Protein AF-A0A7C4UZ55-F1 (afdb_monomer)

Solvent-accessible surface area (backbone atoms only — not comparable to full-atom values): 4082 Å² total; per-residue (Å²): 138,90,82,85,80,86,74,71,98,70,73,94,71,45,76,51,72,55,95,68,41,74,78,59,68,85,52,85,78,51,44,64,78,58,95,82,61,61,54,66,58,56,49,52,53,50,51,53,53,51,48,52,52,51,57,58,66,71,76,114

Foldseek 3Di:
DDDDPDDDPDDPAAEQDDDVSVVVPPPPRYHDPDPDDDPVVVVVVVVVVVVVVVVVVVVD

Sequence (60 aa):
GCTVRGLPSEFRDTYVIGPRRGELKGLEDAVFPAPGGDMMLTGCFGLLKAWSFRAAALHV

Radius of gyration: 15.0 Å; Cα contacts (8 Å, |Δi|>4): 23; chains: 1; bounding box: 34×30×32 Å

Mean predicted aligned error: 12.33 Å

pLDDT: mean 73.84, std 10.48, range [44.88, 88.75]

Secondary structure (DSSP, 8-state):
--------S--S-EE--STTGGGGTT-TTEE-S-TT--HHHHHHHHHHHHHHHHHHHT--

Structure (mmCIF, N/CA/C/O backbone):
data_AF-A0A7C4UZ55-F1
#
_entry.id   AF-A0A7C4UZ55-F1
#
loop_
_atom_site.group_PDB
_atom_site.id
_atom_site.type_symbol
_atom_site.label_atom_id
_atom_site.label_alt_id
_atom_site.label_comp_id
_atom_site.label_asym_id
_atom_site.label_entity_id
_atom_site.label_seq_id
_atom_site.pdbx_PDB_ins_code
_atom_site.Cartn_x
_atom_site.Cartn_y
_atom_site.Cartn_z
_atom_site.occupancy
_atom_site.B_iso_or_equiv
_atom_site.auth_seq_id
_atom_site.auth_comp_id
_atom_site.auth_asym_id
_atom_site.auth_atom_id
_atom_site.pdbx_PDB_model_num
ATOM 1 N N . GLY A 1 1 ? -14.472 -6.957 -14.548 1.00 44.88 1 GLY A N 1
ATOM 2 C CA . GLY A 1 1 ? -13.835 -7.313 -13.266 1.00 44.88 1 GLY A CA 1
ATOM 3 C C . GLY A 1 1 ? -12.951 -8.517 -13.490 1.00 44.88 1 GLY A C 1
ATOM 4 O O . GLY A 1 1 ? -13.344 -9.382 -14.261 1.00 44.88 1 GLY A O 1
ATOM 5 N N . CYS A 1 2 ? -11.767 -8.555 -12.884 1.00 53.94 2 CYS A N 1
ATOM 6 C CA . CYS A 1 2 ? -10.876 -9.712 -12.971 1.00 53.94 2 CYS A CA 1
ATOM 7 C C . C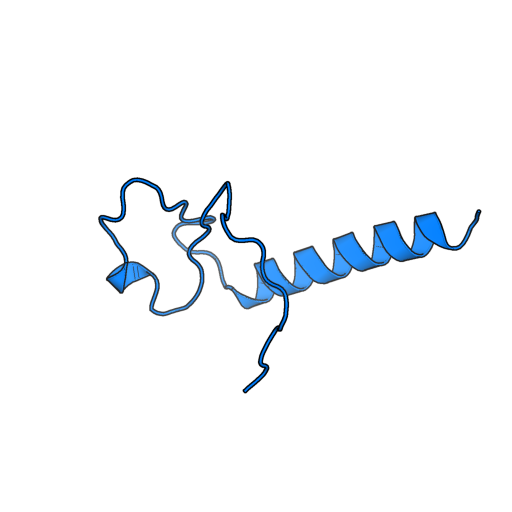YS A 1 2 ? -11.182 -10.672 -11.820 1.00 53.94 2 CYS A C 1
ATOM 9 O O . CYS A 1 2 ? -11.209 -10.257 -10.664 1.00 53.94 2 CYS A O 1
ATOM 11 N N . THR A 1 3 ? -11.403 -11.945 -12.136 1.00 63.38 3 THR A N 1
ATOM 12 C CA . THR A 1 3 ? -11.587 -13.007 -11.143 1.00 63.38 3 THR A CA 1
ATOM 13 C C . THR A 1 3 ? -10.330 -13.859 -11.116 1.00 63.38 3 THR A C 1
ATOM 15 O O . THR A 1 3 ? -10.004 -14.511 -12.106 1.00 63.38 3 THR A O 1
ATOM 18 N N 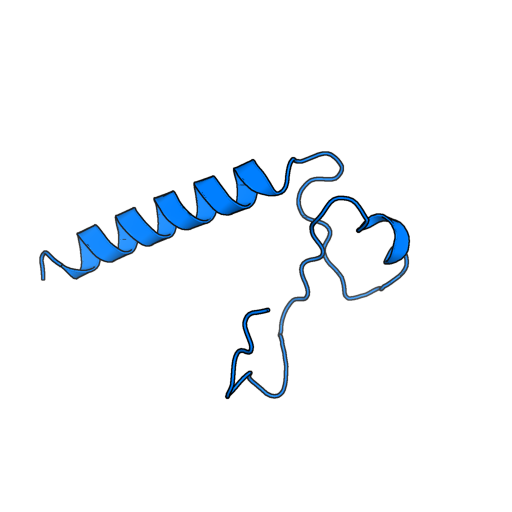. VAL A 1 4 ? -9.628 -13.865 -9.986 1.00 69.75 4 VAL A N 1
ATOM 19 C CA . VAL A 1 4 ? -8.502 -14.774 -9.751 1.00 69.75 4 VAL A CA 1
ATOM 20 C C . VAL A 1 4 ? -9.059 -16.081 -9.185 1.00 69.75 4 VAL A C 1
ATOM 22 O O . VAL A 1 4 ? -9.823 -16.060 -8.222 1.00 69.75 4 VAL A O 1
ATOM 25 N N . ARG A 1 5 ? -8.709 -17.218 -9.795 1.00 78.69 5 ARG A N 1
ATOM 26 C CA . ARG A 1 5 ? -9.061 -18.563 -9.306 1.00 78.69 5 ARG A CA 1
ATOM 27 C C . ARG A 1 5 ? -7.827 -19.215 -8.681 1.00 78.69 5 ARG A C 1
ATOM 29 O O . ARG A 1 5 ? -6.730 -19.021 -9.190 1.00 78.69 5 ARG A O 1
ATOM 36 N N . GLY A 1 6 ? -8.015 -19.996 -7.615 1.00 78.19 6 GLY A N 1
ATOM 37 C CA . GLY A 1 6 ? -6.917 -20.692 -6.926 1.00 78.19 6 GLY A CA 1
ATOM 38 C C . GLY A 1 6 ? -6.162 -19.827 -5.914 1.00 78.19 6 GLY A C 1
ATOM 39 O O . GLY A 1 6 ? -4.954 -19.972 -5.766 1.00 78.19 6 GLY A O 1
ATOM 40 N N . LEU A 1 7 ? -6.857 -18.905 -5.243 1.00 70.88 7 LEU A N 1
ATOM 41 C CA . LEU A 1 7 ? -6.273 -18.170 -4.125 1.00 70.88 7 LEU A CA 1
ATOM 42 C C . LEU A 1 7 ? -5.972 -19.145 -2.971 1.00 70.88 7 LEU A C 1
ATOM 44 O O . LEU A 1 7 ? -6.762 -20.066 -2.741 1.00 70.88 7 LEU A O 1
ATOM 48 N N . PRO A 1 8 ? -4.842 -18.972 -2.268 1.00 72.94 8 PRO A N 1
ATOM 49 C CA . PRO A 1 8 ? -4.542 -19.757 -1.078 1.00 72.94 8 PRO A CA 1
ATOM 50 C C . PRO A 1 8 ? -5.644 -19.571 -0.026 1.00 72.94 8 PRO A C 1
ATOM 52 O O . PRO A 1 8 ? -6.303 -18.532 0.017 1.00 72.94 8 PRO A O 1
ATOM 55 N N . SER A 1 9 ? -5.842 -20.584 0.821 1.00 74.38 9 SER A N 1
ATOM 56 C CA . SER A 1 9 ? -6.860 -20.552 1.880 1.00 74.38 9 SER A CA 1
ATOM 57 C C . SER A 1 9 ? -6.584 -19.487 2.939 1.00 74.38 9 SER A C 1
ATOM 59 O O . SER A 1 9 ? -7.513 -19.053 3.610 1.00 74.38 9 SER A O 1
ATOM 61 N N . GLU A 1 10 ? -5.326 -19.058 3.074 1.00 71.12 10 GLU A N 1
ATOM 62 C CA . GLU A 1 10 ? -4.901 -18.043 4.032 1.00 71.12 10 GLU A CA 1
ATOM 63 C C . GLU A 1 10 ? -3.908 -17.066 3.396 1.00 71.12 10 GLU A C 1
ATOM 65 O O . GLU A 1 10 ? -2.975 -17.459 2.687 1.00 71.12 10 GLU A O 1
ATOM 70 N N . PHE A 1 11 ? -4.098 -15.779 3.683 1.00 69.00 11 PHE A N 1
ATOM 71 C CA . PHE A 1 11 ? -3.132 -14.727 3.386 1.00 69.00 11 PHE A CA 1
ATOM 72 C C . PHE A 1 11 ? -2.398 -14.391 4.677 1.00 69.00 11 PHE A C 1
ATOM 74 O O . PHE A 1 11 ? -3.030 -13.998 5.651 1.00 69.00 11 PHE A O 1
ATOM 81 N N . ARG A 1 12 ? -1.070 -14.556 4.684 1.00 74.25 12 ARG A N 1
ATOM 82 C CA . ARG A 1 12 ? -0.241 -14.283 5.870 1.00 74.25 12 ARG A CA 1
ATOM 83 C C . ARG A 1 12 ? -0.304 -12.828 6.321 1.00 74.25 12 ARG A C 1
ATOM 85 O O . ARG A 1 12 ? -0.303 -12.578 7.514 1.00 74.25 12 ARG A O 1
ATOM 92 N N . ASP A 1 13 ? -0.374 -11.906 5.366 1.00 78.88 13 ASP A N 1
ATOM 93 C CA . ASP A 1 13 ? -0.403 -10.472 5.618 1.00 78.88 13 ASP A CA 1
ATOM 94 C C . ASP A 1 13 ? -1.495 -9.829 4.760 1.00 78.88 13 ASP A C 1
ATOM 96 O O . ASP A 1 13 ? -1.567 -10.058 3.546 1.00 78.88 13 ASP A O 1
ATOM 100 N N . THR A 1 14 ? -2.333 -9.000 5.382 1.00 80.88 14 THR A N 1
ATOM 101 C CA . THR A 1 14 ? -3.380 -8.247 4.684 1.00 80.88 14 THR A CA 1
ATOM 102 C C . THR A 1 14 ? -2.954 -6.792 4.543 1.00 80.88 14 THR A C 1
ATOM 104 O O . THR A 1 14 ? -2.891 -6.053 5.522 1.00 80.88 14 THR A O 1
ATOM 107 N N . TYR A 1 15 ? -2.682 -6.356 3.313 1.00 81.50 15 TYR A N 1
ATOM 108 C CA . TYR A 1 15 ? -2.318 -4.969 3.016 1.00 81.50 15 TYR A CA 1
ATOM 109 C C . TYR A 1 15 ? -3.507 -4.209 2.431 1.00 81.50 15 TYR A C 1
ATOM 111 O O . TYR A 1 15 ? -4.035 -4.573 1.378 1.00 81.50 15 TYR A O 1
ATOM 119 N N . VAL A 1 16 ? -3.909 -3.123 3.089 1.00 80.88 16 VAL A N 1
ATOM 120 C CA . VAL A 1 16 ? -5.076 -2.327 2.702 1.00 80.88 16 VAL A CA 1
ATOM 121 C C . VAL A 1 16 ? -4.642 -1.064 1.969 1.00 80.88 16 VAL A C 1
ATOM 123 O O . VAL A 1 16 ? -3.970 -0.187 2.514 1.00 80.88 16 VAL A O 1
ATOM 126 N N . ILE A 1 17 ? -5.078 -0.951 0.718 1.00 78.06 17 ILE A N 1
ATOM 127 C CA . ILE A 1 17 ? -4.716 0.133 -0.196 1.00 78.06 17 ILE A CA 1
ATOM 128 C C . ILE A 1 17 ? -5.951 0.712 -0.895 1.00 78.06 17 ILE A C 1
ATOM 130 O O . ILE A 1 17 ? -7.014 0.098 -0.935 1.00 78.06 17 ILE A O 1
ATOM 134 N N . GLY A 1 18 ? -5.800 1.909 -1.466 1.00 74.88 18 GLY A N 1
ATOM 135 C CA . GLY A 1 18 ? -6.828 2.571 -2.273 1.00 74.88 18 GLY A CA 1
ATOM 136 C C . GLY A 1 18 ? -7.514 3.768 -1.607 1.00 74.88 18 GLY A C 1
ATOM 137 O O . GLY A 1 18 ? -7.257 4.077 -0.437 1.00 74.88 18 GLY A O 1
ATOM 138 N N . PRO A 1 19 ? -8.361 4.491 -2.362 1.00 73.06 19 PRO A N 1
ATOM 139 C CA . PRO A 1 19 ? -8.915 5.784 -1.950 1.00 73.06 19 PRO A CA 1
ATOM 140 C C . PRO A 1 19 ? -9.888 5.676 -0.768 1.00 73.06 19 PRO A C 1
ATOM 142 O O . PRO A 1 19 ? -9.936 6.571 0.069 1.00 73.06 19 PRO A O 1
ATOM 145 N N . ARG A 1 20 ? -10.609 4.553 -0.651 1.00 80.50 20 ARG A N 1
ATOM 146 C CA . ARG A 1 20 ? -11.586 4.293 0.422 1.00 80.50 20 ARG A CA 1
ATOM 147 C C . ARG A 1 20 ? -11.029 3.460 1.584 1.00 80.50 20 ARG A C 1
ATOM 149 O O . ARG A 1 20 ? -11.788 3.044 2.450 1.00 80.50 20 ARG A O 1
ATOM 156 N N . ARG A 1 21 ? -9.705 3.249 1.664 1.00 82.38 21 ARG A N 1
ATOM 157 C CA . ARG A 1 21 ? -9.067 2.427 2.719 1.00 82.38 21 ARG A CA 1
ATOM 158 C C . ARG A 1 21 ? -9.418 2.862 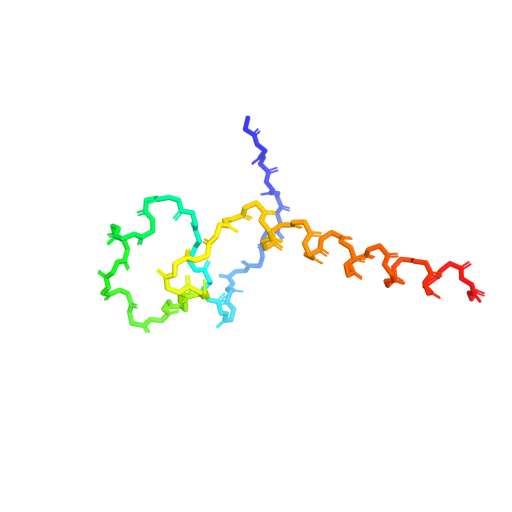4.147 1.00 82.38 21 ARG A C 1
ATOM 160 O O . ARG A 1 21 ? -9.374 2.051 5.060 1.00 82.38 21 ARG A O 1
ATOM 167 N N . GLY A 1 22 ? -9.795 4.130 4.338 1.00 83.19 22 GLY A N 1
ATOM 168 C CA . GLY A 1 22 ? -10.243 4.654 5.628 1.00 83.19 22 GLY A CA 1
ATOM 169 C C . GLY A 1 22 ? -11.450 3.922 6.226 1.00 83.19 22 GLY A C 1
ATOM 170 O O . GLY A 1 22 ? -11.592 3.925 7.442 1.00 83.19 22 GLY A O 1
ATOM 171 N N . GLU A 1 23 ? -12.267 3.266 5.401 1.00 87.62 23 GLU A N 1
ATOM 172 C CA . GLU A 1 23 ? -13.430 2.480 5.843 1.00 87.62 23 GLU A CA 1
ATOM 173 C C . GLU A 1 23 ? -13.044 1.191 6.569 1.00 87.62 23 GLU A C 1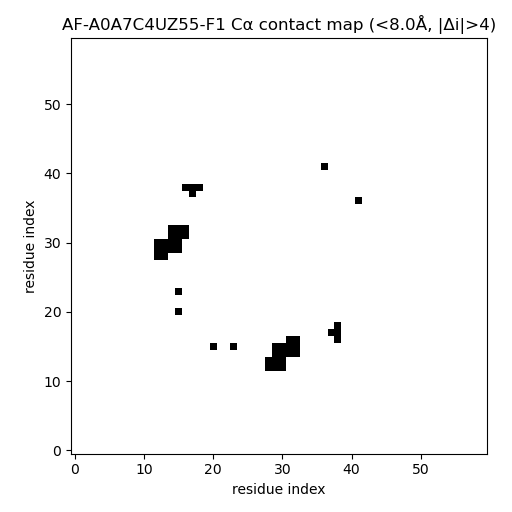
ATOM 175 O O . GLU A 1 23 ? -13.845 0.640 7.312 1.00 87.62 23 GLU A O 1
ATOM 180 N N . LEU A 1 24 ? -11.811 0.727 6.375 1.00 84.19 24 LEU A N 1
ATOM 181 C CA . LEU A 1 24 ? -11.285 -0.499 6.970 1.00 84.19 24 LEU A CA 1
ATOM 182 C C . LEU A 1 24 ? -10.400 -0.216 8.195 1.00 84.19 24 LEU A C 1
ATOM 184 O O . LEU A 1 24 ? -9.722 -1.113 8.697 1.00 84.19 24 LEU A O 1
ATOM 188 N N . LYS A 1 25 ? -10.379 1.034 8.683 1.00 82.00 25 LYS A N 1
ATOM 189 C CA . LYS A 1 25 ? -9.692 1.393 9.930 1.00 82.00 25 LYS A CA 1
ATOM 190 C C . LYS A 1 25 ? -10.304 0.609 11.096 1.00 82.00 25 LYS A C 1
ATOM 192 O O . LYS A 1 25 ? -11.512 0.657 11.291 1.00 82.00 25 LYS A O 1
ATOM 197 N N . GLY A 1 26 ? -9.461 -0.059 11.884 1.00 81.56 26 GLY A N 1
ATOM 198 C CA . GLY A 1 26 ? -9.882 -0.871 13.033 1.00 81.56 26 GLY A CA 1
ATOM 199 C C . GLY A 1 26 ? -9.778 -2.383 12.820 1.00 81.56 26 GLY A C 1
ATOM 200 O O . GLY A 1 26 ? -10.009 -3.131 13.760 1.00 81.56 26 GLY A O 1
ATOM 201 N N . LEU A 1 27 ? -9.396 -2.841 11.623 1.00 83.56 27 LEU A N 1
ATOM 202 C CA . LEU A 1 27 ? -8.934 -4.216 11.431 1.00 83.56 27 LEU A CA 1
ATOM 203 C C . LEU A 1 27 ? -7.548 -4.378 12.069 1.00 83.56 27 LEU A C 1
ATOM 205 O O . LEU A 1 27 ? -6.600 -3.719 11.642 1.00 83.56 27 LEU A O 1
ATOM 209 N N . GLU A 1 28 ? -7.447 -5.234 13.085 1.00 78.69 28 GLU A N 1
ATOM 210 C CA . GLU A 1 28 ? -6.217 -5.429 13.870 1.00 78.69 28 GLU A CA 1
ATOM 211 C C . GLU A 1 28 ? -5.091 -6.072 1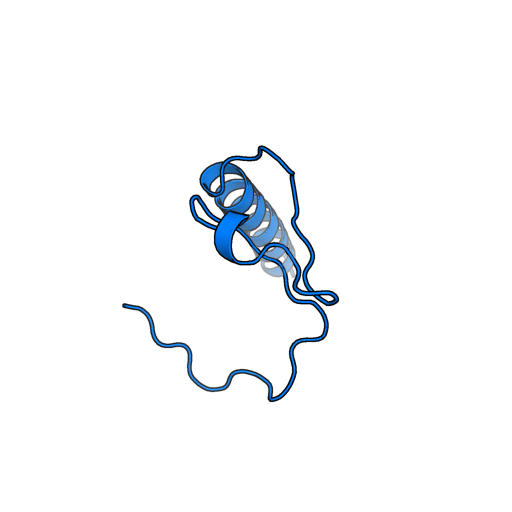3.042 1.00 78.69 28 GLU A C 1
ATOM 213 O O . GLU A 1 28 ? -3.939 -5.657 13.147 1.00 78.69 28 GLU A O 1
ATOM 218 N N . ASP A 1 29 ? -5.435 -6.981 12.125 1.00 83.75 29 ASP A N 1
ATOM 219 C CA . ASP A 1 29 ? -4.476 -7.728 11.292 1.00 83.75 29 ASP A CA 1
ATOM 220 C C . ASP A 1 29 ? -4.222 -7.088 9.912 1.00 83.75 29 ASP A C 1
ATOM 222 O O . ASP A 1 29 ? -3.751 -7.734 8.970 1.00 83.75 29 ASP A O 1
ATOM 226 N N . ALA A 1 30 ? -4.572 -5.808 9.755 1.00 81.94 30 ALA A N 1
ATOM 227 C CA . ALA A 1 30 ? -4.455 -5.089 8.493 1.00 81.94 30 ALA A CA 1
ATOM 228 C C . ALA A 1 30 ? -3.327 -4.051 8.519 1.00 81.94 30 ALA A C 1
ATOM 230 O O . ALA A 1 30 ? -3.320 -3.109 9.314 1.00 81.94 30 ALA A O 1
ATOM 231 N N . VAL A 1 31 ? -2.405 -4.154 7.563 1.00 85.00 31 VAL A N 1
ATOM 232 C CA . VAL A 1 31 ? -1.329 -3.180 7.366 1.00 85.00 31 VAL A CA 1
ATOM 233 C C . VAL A 1 31 ? -1.772 -2.120 6.360 1.00 85.00 31 VAL A C 1
ATOM 235 O O . VAL A 1 31 ? -2.217 -2.434 5.258 1.00 85.00 31 VAL A O 1
ATOM 238 N N . PHE A 1 32 ? -1.592 -0.845 6.7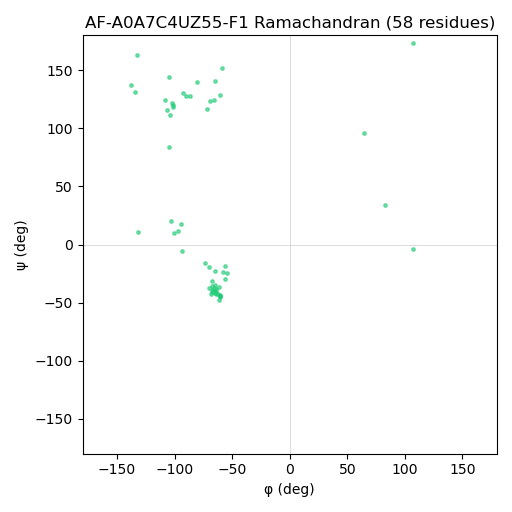09 1.00 82.56 32 PHE A N 1
ATOM 239 C CA . PHE A 1 32 ? -1.869 0.302 5.836 1.00 82.56 32 PHE A CA 1
ATOM 240 C C . PHE A 1 32 ? -0.552 0.894 5.318 1.00 82.56 32 PHE A C 1
ATOM 242 O O . PHE A 1 32 ? -0.025 1.841 5.913 1.00 82.56 32 PHE A O 1
ATOM 249 N N . PRO A 1 33 ? 0.024 0.347 4.232 1.00 67.88 33 PRO A N 1
ATOM 250 C CA . PRO A 1 33 ? 1.265 0.869 3.684 1.00 67.88 33 PRO A CA 1
ATOM 251 C C . PRO A 1 33 ? 1.025 2.288 3.149 1.00 67.88 33 PRO A C 1
ATOM 253 O O . PRO A 1 33 ? 0.151 2.507 2.316 1.00 67.88 33 PRO A O 1
ATOM 256 N N . ALA A 1 34 ? 1.816 3.245 3.642 1.00 67.25 34 ALA A N 1
ATOM 257 C CA . ALA A 1 34 ? 1.764 4.673 3.318 1.00 67.25 34 ALA A CA 1
ATOM 258 C C . ALA A 1 34 ? 0.454 5.393 3.742 1.00 67.25 34 ALA A C 1
ATOM 260 O O . ALA A 1 34 ? -0.509 5.448 2.972 1.00 67.25 34 ALA A O 1
ATOM 261 N N . PRO A 1 35 ? 0.420 6.059 4.918 1.00 58.00 35 PRO A N 1
ATOM 262 C CA . PRO A 1 35 ? -0.774 6.750 5.423 1.00 58.00 35 PRO A CA 1
ATOM 263 C C . PRO A 1 35 ? -1.358 7.811 4.468 1.00 58.00 35 PRO A C 1
ATOM 265 O O . PRO A 1 35 ? -2.550 8.100 4.560 1.00 58.00 35 PRO A O 1
ATOM 268 N N . GLY A 1 36 ? -0.588 8.304 3.486 1.00 56.38 36 GLY A N 1
ATOM 269 C CA . GLY A 1 36 ? -1.040 9.250 2.452 1.00 56.38 36 GLY A CA 1
ATOM 270 C C . GLY A 1 36 ? -0.670 8.907 0.999 1.00 56.38 36 GLY A C 1
ATOM 271 O O . GLY A 1 36 ? -0.811 9.772 0.144 1.00 56.38 36 GLY A O 1
ATOM 272 N N . GLY A 1 37 ? -0.169 7.702 0.704 1.00 62.53 37 GLY A N 1
ATOM 273 C CA . GLY A 1 37 ? 0.407 7.380 -0.611 1.00 62.53 37 GLY A CA 1
ATOM 274 C C . GLY A 1 37 ? -0.622 7.056 -1.701 1.00 62.53 37 GLY A C 1
ATOM 275 O O . GLY A 1 37 ? -1.603 6.356 -1.447 1.00 62.53 37 GLY A O 1
ATOM 276 N N . ASP A 1 38 ? -0.375 7.544 -2.921 1.00 62.44 38 ASP A N 1
ATOM 277 C CA . ASP A 1 38 ? -1.169 7.232 -4.113 1.00 62.44 38 ASP A CA 1
ATOM 278 C C . ASP A 1 38 ? -0.964 5.763 -4.534 1.00 62.44 38 ASP A C 1
ATOM 280 O O . ASP A 1 38 ? 0.154 5.311 -4.794 1.00 62.44 38 ASP A O 1
ATOM 284 N N . MET A 1 39 ? -2.0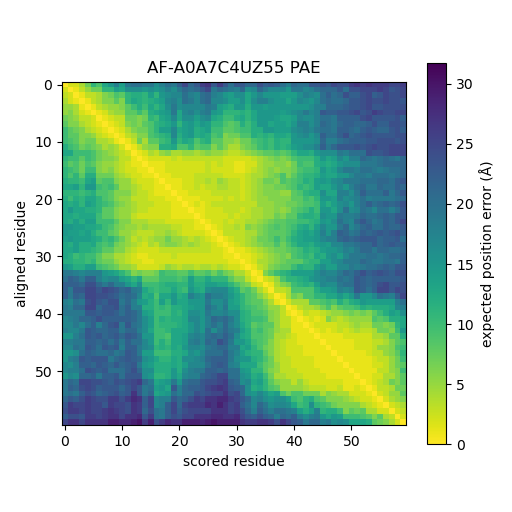72 5.026 -4.617 1.00 60.19 39 MET A N 1
ATOM 285 C CA . MET A 1 39 ? -2.146 3.619 -5.022 1.00 60.19 39 MET A CA 1
ATOM 286 C C . MET A 1 39 ? -1.520 3.370 -6.408 1.00 60.19 39 MET A C 1
ATOM 288 O O . MET A 1 39 ? -0.972 2.291 -6.649 1.00 60.19 39 MET A O 1
ATOM 292 N N . MET A 1 40 ? -1.550 4.370 -7.297 1.00 64.81 40 MET A N 1
ATOM 293 C CA . MET A 1 40 ? -0.918 4.321 -8.618 1.00 64.81 40 MET A CA 1
ATOM 294 C C . MET A 1 40 ? 0.600 4.198 -8.507 1.00 64.81 40 MET A C 1
ATOM 296 O O . MET A 1 40 ? 1.192 3.389 -9.215 1.00 64.81 40 MET A O 1
ATOM 300 N N . LEU A 1 41 ? 1.247 4.933 -7.595 1.00 64.38 41 LEU A N 1
ATOM 301 C CA . LEU A 1 41 ? 2.703 4.865 -7.437 1.00 64.38 41 LEU A CA 1
ATOM 302 C C . LEU A 1 41 ? 3.136 3.514 -6.875 1.00 64.38 41 LEU A C 1
ATOM 304 O O . LEU A 1 41 ? 4.082 2.917 -7.384 1.00 64.38 41 LEU A O 1
ATOM 308 N N . THR A 1 42 ? 2.420 2.988 -5.881 1.00 65.44 42 THR A N 1
ATOM 309 C CA . THR A 1 42 ? 2.696 1.649 -5.340 1.00 65.44 42 THR A CA 1
ATOM 310 C C . THR A 1 42 ? 2.553 0.567 -6.415 1.00 65.44 42 THR A C 1
ATOM 312 O O . THR A 1 42 ? 3.427 -0.294 -6.526 1.00 65.44 42 THR A O 1
ATOM 315 N N . GLY A 1 43 ? 1.508 0.638 -7.250 1.00 68.75 43 GLY A N 1
ATOM 316 C CA . GLY A 1 43 ? 1.335 -0.259 -8.397 1.00 68.75 43 GLY A CA 1
ATOM 317 C C . GLY A 1 43 ? 2.467 -0.128 -9.422 1.00 68.75 43 GLY A C 1
ATOM 318 O O . GLY A 1 43 ? 3.074 -1.130 -9.801 1.00 68.75 43 GLY A O 1
ATOM 319 N N . CYS A 1 44 ? 2.818 1.099 -9.812 1.00 76.00 44 CYS A N 1
ATOM 320 C CA . CYS A 1 44 ? 3.908 1.373 -10.750 1.00 76.00 44 CYS A CA 1
ATOM 321 C C . CYS A 1 44 ? 5.266 0.867 -10.235 1.00 76.00 44 CYS A C 1
ATOM 323 O O . CYS A 1 44 ? 5.991 0.204 -10.977 1.00 76.00 44 CYS A O 1
ATOM 325 N N . PHE A 1 45 ? 5.605 1.099 -8.963 1.00 78.69 45 PHE A N 1
ATOM 326 C CA . PHE A 1 45 ? 6.848 0.589 -8.373 1.00 78.69 45 PHE A CA 1
ATOM 327 C C . PHE A 1 45 ? 6.865 -0.941 -8.277 1.00 78.69 45 PHE A C 1
ATOM 329 O O . PHE A 1 45 ? 7.900 -1.558 -8.542 1.00 78.69 45 PHE A O 1
ATOM 336 N N . GLY A 1 46 ? 5.725 -1.565 -7.961 1.00 79.94 46 GLY A N 1
ATOM 337 C 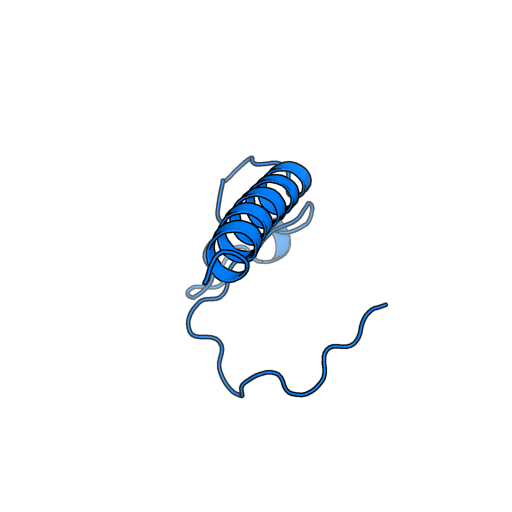CA . GLY A 1 46 ? 5.577 -3.021 -7.981 1.00 79.94 46 GLY A CA 1
ATOM 338 C C . GLY A 1 46 ? 5.831 -3.614 -9.370 1.00 79.94 46 GLY A C 1
ATOM 339 O O . GLY A 1 46 ? 6.581 -4.583 -9.495 1.00 79.94 46 GLY A O 1
ATOM 340 N N . LEU A 1 47 ? 5.283 -2.994 -10.420 1.00 82.25 47 LEU A N 1
ATOM 341 C CA . LEU A 1 47 ? 5.493 -3.409 -11.811 1.00 82.25 47 LEU A CA 1
ATOM 342 C C . LEU A 1 47 ? 6.951 -3.241 -12.260 1.00 82.25 47 LEU A C 1
ATOM 344 O O . LEU A 1 47 ? 7.494 -4.145 -12.894 1.00 82.25 47 LEU A O 1
ATOM 348 N N . LEU A 1 48 ? 7.610 -2.139 -11.893 1.00 84.81 48 LEU A N 1
ATOM 349 C CA . LEU A 1 48 ? 9.032 -1.921 -12.192 1.00 84.81 48 LEU A CA 1
ATOM 350 C C . LEU A 1 48 ? 9.928 -2.974 -11.522 1.00 84.81 48 LEU A C 1
ATOM 352 O O . LEU A 1 48 ? 10.832 -3.515 -12.159 1.00 84.81 48 LEU A O 1
ATOM 356 N N . LYS A 1 49 ? 9.653 -3.313 -10.257 1.00 83.75 49 LYS A N 1
ATOM 357 C CA . LYS A 1 49 ? 10.387 -4.356 -9.524 1.00 83.75 49 LYS A CA 1
ATOM 358 C C . LYS A 1 49 ? 10.134 -5.755 -10.094 1.00 83.75 49 LYS A C 1
ATOM 360 O O . LYS A 1 49 ? 11.061 -6.545 -10.231 1.00 83.75 49 LYS A O 1
ATOM 365 N N . ALA A 1 50 ? 8.895 -6.062 -10.472 1.00 82.69 50 ALA A N 1
ATOM 366 C CA . ALA A 1 50 ? 8.576 -7.321 -11.142 1.00 82.69 50 ALA A CA 1
ATOM 367 C C . ALA A 1 50 ? 9.272 -7.426 -12.509 1.00 82.69 50 ALA A C 1
ATOM 369 O O . ALA A 1 50 ? 9.766 -8.492 -12.876 1.00 82.69 50 ALA A O 1
ATOM 370 N N . TRP A 1 51 ? 9.356 -6.320 -13.251 1.00 84.75 51 TRP A N 1
ATOM 371 C CA . TRP A 1 51 ? 10.060 -6.280 -14.528 1.00 84.75 51 TRP A CA 1
ATOM 372 C C . TRP A 1 51 ? 11.569 -6.495 -14.371 1.00 84.75 51 TRP A C 1
ATOM 374 O O . TRP A 1 51 ? 12.137 -7.259 -15.152 1.00 84.75 51 TRP A O 1
ATOM 384 N N . SER A 1 52 ? 12.208 -5.920 -13.346 1.00 88.75 52 SER A N 1
ATOM 385 C CA . SER A 1 52 ? 13.634 -6.165 -13.087 1.00 88.75 52 SER A CA 1
ATOM 386 C C . SER A 1 52 ? 13.914 -7.627 -12.727 1.00 88.75 52 SER A C 1
ATOM 388 O O . SER A 1 52 ? 14.865 -8.213 -13.243 1.00 88.75 52 SER A O 1
ATOM 390 N N . PHE A 1 53 ? 13.051 -8.261 -11.930 1.00 88.19 53 PHE A N 1
ATOM 391 C CA . PHE A 1 53 ? 13.161 -9.691 -11.627 1.00 88.19 53 PHE A CA 1
ATOM 392 C C . PHE A 1 53 ? 12.897 -10.575 -12.847 1.00 88.19 53 PHE A C 1
ATOM 394 O O . PHE A 1 53 ? 13.618 -11.549 -13.054 1.00 88.19 53 PHE A O 1
ATOM 401 N N . ARG A 1 54 ? 11.928 -10.219 -13.701 1.00 86.19 54 ARG A N 1
ATOM 402 C CA . ARG A 1 54 ? 11.708 -10.912 -14.980 1.00 86.19 54 ARG A CA 1
ATOM 403 C C . ARG A 1 54 ? 12.938 -10.812 -15.882 1.00 86.19 54 ARG A C 1
ATOM 405 O O . ARG A 1 54 ? 13.330 -11.803 -16.482 1.00 86.19 54 ARG A O 1
ATOM 412 N N . ALA A 1 55 ? 13.537 -9.628 -15.987 1.00 75.06 55 ALA A N 1
ATOM 413 C CA . ALA A 1 55 ? 14.737 -9.407 -16.792 1.00 75.06 55 ALA A CA 1
ATOM 414 C C . ALA A 1 55 ? 15.953 -10.181 -16.252 1.00 75.06 55 ALA A C 1
ATOM 416 O O . ALA A 1 55 ? 16.754 -10.675 -17.042 1.00 75.06 55 ALA A O 1
ATOM 417 N N . ALA A 1 56 ? 16.072 -10.327 -14.930 1.00 68.88 56 ALA A N 1
ATOM 418 C CA . ALA A 1 56 ? 17.104 -11.153 -14.304 1.00 68.88 56 ALA A CA 1
ATOM 419 C C . ALA A 1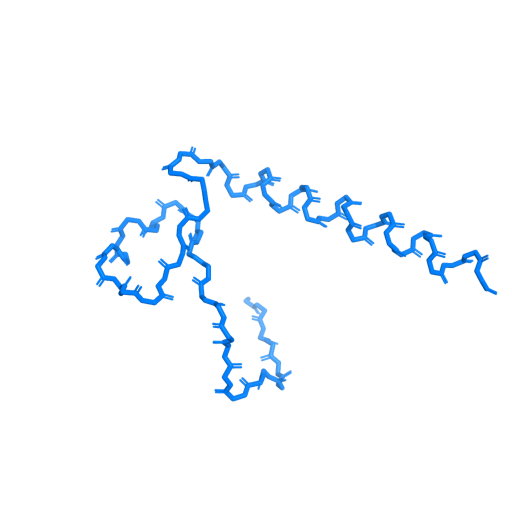 56 ? 16.875 -12.658 -14.538 1.00 68.88 56 ALA A C 1
ATOM 421 O O . ALA A 1 56 ? 17.828 -13.391 -14.773 1.00 68.88 56 ALA A O 1
ATOM 422 N N . ALA A 1 57 ? 15.618 -13.111 -14.534 1.00 63.53 57 ALA A N 1
ATOM 423 C CA . ALA A 1 57 ? 15.253 -14.507 -14.784 1.00 63.53 57 ALA A CA 1
ATOM 424 C C . ALA A 1 57 ? 15.370 -14.940 -16.261 1.00 63.53 57 ALA A C 1
ATOM 426 O O . ALA A 1 57 ? 15.361 -16.132 -16.534 1.00 63.53 57 ALA A O 1
ATOM 427 N N . LEU A 1 58 ? 15.457 -13.994 -17.206 1.00 59.88 58 LEU A N 1
ATOM 428 C CA . LEU A 1 58 ? 15.591 -14.252 -18.650 1.00 59.88 58 LEU A CA 1
ATOM 429 C C . LEU A 1 58 ? 17.051 -14.274 -19.150 1.00 59.88 58 LEU A C 1
ATOM 431 O O . LEU A 1 58 ? 17.273 -14.555 -20.322 1.00 59.88 58 LEU A O 1
ATOM 435 N N . HIS A 1 59 ? 18.031 -13.959 -18.295 1.00 53.44 59 HIS A N 1
ATOM 436 C CA . HIS A 1 59 ? 19.471 -14.043 -18.600 1.00 53.44 59 HIS A CA 1
ATOM 437 C C . HIS A 1 59 ? 20.146 -15.281 -17.970 1.00 53.44 59 HIS A C 1
ATOM 439 O O . HIS A 1 59 ? 21.366 -15.301 -17.804 1.00 53.44 59 HIS A O 1
ATOM 445 N N . VAL A 1 60 ? 19.353 -16.295 -17.617 1.00 49.06 60 VAL A N 1
ATOM 446 C CA . VAL A 1 60 ? 19.781 -17.654 -17.240 1.00 49.06 60 VAL A CA 1
ATOM 447 C C . VAL A 1 60 ? 19.265 -18.608 -18.307 1.00 49.06 60 VAL A C 1
ATOM 449 O O . VAL A 1 60 ? 20.028 -19.519 -18.690 1.00 49.06 60 VAL A O 1
#